Protein AF-A0A3D0DC28-F1 (afdb_monomer_lite)

Sequence (125 aa):
MNRSSKLNKLQITFIVFVTFICANLSWANAIFDDDVEVLQSDASGVTLRYQAPPANVMPYEDSGLSLLSIPRTAQNSQNGAIDIPIKIVPLAMPPGATARITVQTSEFQIQPFKALAPYFSRPNA

pLDDT: mean 80.08, std 14.23, range [39.38, 96.06]

Structure (mmCIF, N/CA/C/O backbone):
data_AF-A0A3D0DC28-F1
#
_entry.id   AF-A0A3D0DC28-F1
#
loop_
_atom_site.group_PDB
_atom_site.id
_atom_site.type_symbol
_atom_site.label_atom_id
_atom_site.label_alt_id
_atom_site.label_comp_id
_atom_site.label_asym_id
_atom_site.label_entity_id
_atom_site.label_seq_id
_atom_site.pdbx_PDB_ins_code
_atom_site.Cartn_x
_atom_site.Cartn_y
_atom_site.Cartn_z
_atom_site.occupancy
_atom_site.B_iso_or_equiv
_atom_site.auth_seq_id
_atom_site.auth_comp_id
_atom_site.auth_asym_id
_atom_site.auth_atom_id
_atom_site.pdbx_PDB_model_num
ATOM 1 N N . MET A 1 1 ? -58.169 -33.915 -3.854 1.00 53.91 1 MET A N 1
ATOM 2 C CA . MET A 1 1 ? -57.614 -32.789 -4.643 1.00 53.91 1 MET A CA 1
ATOM 3 C C . MET A 1 1 ? -56.634 -31.972 -3.793 1.00 53.91 1 MET A C 1
ATOM 5 O O . MET A 1 1 ? -56.956 -31.642 -2.662 1.00 53.91 1 MET A O 1
ATOM 9 N N . ASN A 1 2 ? -55.451 -31.665 -4.344 1.00 54.69 2 ASN A N 1
ATOM 10 C CA . ASN A 1 2 ? -54.527 -30.575 -3.959 1.00 54.69 2 ASN A CA 1
ATOM 11 C C . ASN A 1 2 ? -53.644 -30.643 -2.687 1.00 54.69 2 ASN A C 1
ATOM 13 O O . ASN A 1 2 ? -53.300 -29.594 -2.144 1.00 54.69 2 ASN A O 1
ATOM 17 N N . ARG A 1 3 ? -53.155 -31.815 -2.246 1.00 53.25 3 ARG A N 1
ATOM 18 C CA . ARG A 1 3 ? -51.983 -31.856 -1.326 1.00 53.25 3 ARG A CA 1
ATOM 19 C C . ARG A 1 3 ? -50.634 -31.831 -2.057 1.00 53.25 3 ARG A C 1
ATOM 21 O O . ARG A 1 3 ? -49.726 -31.135 -1.619 1.00 53.25 3 ARG A O 1
ATOM 28 N N . SER A 1 4 ? -50.534 -32.487 -3.216 1.00 55.97 4 SER A N 1
ATOM 29 C CA . SER A 1 4 ? -49.296 -32.535 -4.016 1.00 55.97 4 SER A CA 1
ATOM 30 C C . SER A 1 4 ? -48.873 -31.159 -4.568 1.00 55.97 4 SER A C 1
ATOM 32 O O . SER A 1 4 ? -47.693 -30.820 -4.532 1.00 55.97 4 SER A O 1
ATOM 34 N N . SER A 1 5 ? -49.817 -30.293 -4.962 1.00 58.34 5 SER A N 1
ATOM 35 C CA . SER A 1 5 ? -49.470 -28.979 -5.537 1.00 58.34 5 SER A CA 1
ATOM 36 C C . SER A 1 5 ? -48.945 -27.962 -4.510 1.00 58.34 5 SER A C 1
ATOM 38 O O . SER A 1 5 ? -48.325 -26.973 -4.899 1.00 58.34 5 SER A O 1
ATOM 40 N N . LYS A 1 6 ? -49.217 -28.157 -3.209 1.00 54.59 6 LYS A N 1
ATOM 41 C CA . LYS A 1 6 ? -48.743 -27.256 -2.143 1.00 54.59 6 LYS A CA 1
ATOM 42 C C . LYS A 1 6 ? -47.292 -27.550 -1.753 1.00 54.59 6 LYS A C 1
ATOM 44 O O . LYS A 1 6 ? -46.561 -26.613 -1.452 1.00 54.59 6 LYS A O 1
ATOM 49 N N . LEU A 1 7 ? -46.871 -28.816 -1.831 1.00 59.69 7 LEU A N 1
ATOM 50 C CA . LEU A 1 7 ? -45.493 -29.224 -1.544 1.00 59.69 7 LEU A CA 1
ATOM 51 C C . LEU A 1 7 ? -44.510 -28.670 -2.590 1.00 59.69 7 LEU A C 1
ATOM 53 O O . LEU A 1 7 ? -43.487 -28.101 -2.222 1.00 59.69 7 LEU A O 1
ATOM 57 N N . ASN A 1 8 ? -44.876 -28.725 -3.877 1.00 65.88 8 ASN A N 1
ATOM 58 C CA . ASN A 1 8 ? -44.037 -28.193 -4.959 1.00 65.88 8 ASN A CA 1
ATOM 59 C C . ASN A 1 8 ? -43.860 -26.672 -4.876 1.00 65.88 8 ASN A C 1
ATOM 61 O O . ASN A 1 8 ? -42.772 -26.165 -5.127 1.00 65.88 8 ASN A O 1
ATOM 65 N N . LYS A 1 9 ? -44.907 -25.933 -4.485 1.00 67.75 9 LYS A N 1
ATOM 66 C CA . LYS A 1 9 ? -44.801 -24.477 -4.311 1.00 67.75 9 LYS A CA 1
ATOM 67 C C . LYS A 1 9 ? -43.865 -24.113 -3.160 1.00 67.75 9 LYS A C 1
ATOM 69 O O . LYS A 1 9 ? -43.055 -23.215 -3.326 1.00 67.75 9 LYS A O 1
ATOM 74 N N . LEU A 1 10 ? -43.928 -24.829 -2.035 1.00 75.44 10 LEU A N 1
ATOM 75 C CA . LEU A 1 10 ? -43.054 -24.569 -0.887 1.00 75.44 10 LEU A CA 1
ATOM 76 C C . LEU A 1 10 ? -41.575 -24.837 -1.215 1.00 75.44 10 LEU A C 1
ATOM 78 O O . LEU A 1 10 ? -40.714 -24.043 -0.844 1.00 75.44 10 LEU A O 1
ATOM 82 N N . GLN A 1 11 ? -41.286 -25.916 -1.951 1.00 74.38 11 GLN A N 1
ATOM 83 C CA . GLN A 1 11 ? -39.921 -26.251 -2.367 1.00 74.38 11 GLN A CA 1
ATOM 84 C C . GLN A 1 11 ? -39.338 -25.220 -3.339 1.00 74.38 11 GLN A C 1
ATOM 86 O O . GLN A 1 11 ? -38.200 -24.794 -3.159 1.00 74.38 11 GLN A O 1
ATOM 91 N N . ILE A 1 12 ? -40.121 -24.762 -4.321 1.00 76.12 12 ILE A N 1
ATOM 92 C CA . ILE A 1 12 ? -39.668 -23.744 -5.280 1.00 76.12 12 ILE A CA 1
ATOM 93 C C . ILE A 1 12 ? -39.362 -22.421 -4.565 1.00 76.12 12 ILE A C 1
ATOM 95 O O . ILE A 1 12 ? -38.314 -21.828 -4.813 1.00 76.12 12 ILE A O 1
ATOM 99 N N . THR A 1 13 ? -40.215 -21.979 -3.634 1.00 76.62 13 THR A N 1
ATOM 100 C CA . THR A 1 13 ? -39.971 -20.734 -2.885 1.00 76.62 13 THR A CA 1
ATOM 101 C C . THR A 1 13 ? -38.718 -20.828 -2.013 1.00 76.62 13 THR A C 1
ATOM 103 O O . THR A 1 13 ? -37.954 -19.868 -1.939 1.00 76.62 13 THR A O 1
ATOM 106 N N . PHE A 1 14 ? -38.473 -21.984 -1.388 1.00 81.19 14 PHE A N 1
ATOM 107 C CA . PHE A 1 14 ? -37.280 -22.200 -0.568 1.00 81.19 14 PHE A CA 1
ATOM 108 C C . PHE A 1 14 ? -35.995 -22.161 -1.405 1.00 81.19 14 PHE A C 1
ATOM 110 O O . PHE A 1 14 ? -35.037 -21.497 -1.019 1.00 81.19 14 PHE A O 1
ATOM 117 N N . ILE A 1 15 ? -35.990 -22.801 -2.582 1.00 80.12 15 ILE A N 1
ATOM 118 C CA . ILE A 1 15 ? -34.830 -22.796 -3.485 1.00 80.12 15 ILE A CA 1
ATOM 119 C C . ILE A 1 15 ? -34.514 -21.371 -3.941 1.00 80.12 15 ILE A C 1
ATOM 121 O O . ILE A 1 15 ? -33.369 -20.948 -3.809 1.00 80.12 15 ILE A O 1
ATOM 125 N N . VAL A 1 16 ? -35.520 -20.611 -4.397 1.00 79.50 16 VAL A N 1
ATOM 126 C CA . VAL A 1 16 ? -35.325 -19.224 -4.858 1.00 79.50 16 VAL A CA 1
ATOM 127 C C . VAL A 1 16 ? -34.733 -18.360 -3.744 1.00 79.50 16 VAL A C 1
ATOM 129 O O . VAL A 1 16 ? -33.776 -17.625 -3.989 1.00 79.50 16 VAL A O 1
ATOM 132 N N . PHE A 1 17 ? -35.242 -18.496 -2.516 1.00 79.25 17 PHE A N 1
ATOM 133 C CA . PHE A 1 17 ? -34.757 -17.745 -1.359 1.00 79.25 17 PHE A CA 1
ATOM 134 C C . PHE A 1 17 ? -33.294 -18.075 -1.017 1.00 79.25 17 PHE A C 1
ATOM 136 O O . PHE A 1 17 ? -32.496 -17.162 -0.810 1.00 79.25 17 PHE A O 1
ATOM 143 N N . VAL A 1 18 ? -32.908 -19.356 -1.041 1.00 80.50 18 VAL A N 1
ATOM 144 C CA . VAL A 1 18 ? -31.518 -19.784 -0.796 1.00 80.50 18 VAL A CA 1
ATOM 145 C C . VAL A 1 18 ? -30.572 -19.260 -1.880 1.00 80.50 18 VAL A C 1
ATOM 147 O O . VAL A 1 18 ? -29.532 -18.697 -1.547 1.00 80.50 18 VAL A O 1
ATOM 150 N N . THR A 1 19 ? -30.935 -19.350 -3.165 1.00 76.06 19 THR A N 1
ATOM 151 C CA . THR A 1 19 ? -30.112 -18.772 -4.246 1.00 76.06 19 THR A CA 1
ATOM 152 C C . THR A 1 19 ? -29.972 -17.260 -4.134 1.00 76.06 19 THR A C 1
ATOM 154 O O . THR A 1 19 ? -28.891 -16.734 -4.390 1.00 76.06 19 THR A O 1
ATOM 157 N N . PHE A 1 20 ? -31.030 -16.557 -3.720 1.00 75.19 20 PHE A N 1
ATOM 158 C CA . PHE A 1 20 ? -30.978 -15.109 -3.547 1.00 75.19 20 PHE A CA 1
ATOM 159 C C . PHE A 1 20 ? -30.034 -14.722 -2.401 1.00 75.19 20 PHE A C 1
ATOM 161 O O . PHE A 1 20 ? -29.247 -13.792 -2.544 1.00 75.19 20 PHE A O 1
ATOM 168 N N . ILE A 1 21 ? -30.034 -15.471 -1.294 1.00 72.19 21 ILE A N 1
ATOM 169 C CA . ILE A 1 21 ? -29.090 -15.255 -0.189 1.00 72.19 21 ILE A CA 1
ATOM 170 C C . ILE A 1 21 ? -27.650 -15.547 -0.633 1.00 72.19 21 ILE A C 1
ATOM 172 O O . ILE A 1 21 ? -26.778 -14.699 -0.456 1.00 72.19 21 ILE A O 1
ATOM 176 N N . CYS A 1 22 ? -27.393 -16.697 -1.266 1.00 67.88 22 CYS A N 1
ATOM 177 C CA . CYS A 1 22 ? -26.045 -17.071 -1.704 1.00 67.88 22 CYS A CA 1
ATOM 178 C C . CYS A 1 22 ? -25.452 -16.093 -2.734 1.00 67.88 22 CYS A C 1
ATOM 180 O O . CYS A 1 22 ? -24.255 -15.824 -2.685 1.00 67.88 22 CYS A O 1
ATOM 182 N N . ALA A 1 23 ? -26.271 -15.532 -3.631 1.00 64.56 23 ALA A N 1
ATOM 183 C CA . ALA A 1 23 ? -25.820 -14.548 -4.616 1.00 64.56 23 ALA A CA 1
ATOM 184 C C . ALA A 1 23 ? -25.457 -13.184 -3.999 1.00 64.56 23 ALA A C 1
ATOM 186 O O . ALA A 1 23 ? -24.590 -12.491 -4.521 1.00 64.56 23 ALA A O 1
ATOM 187 N N . ASN A 1 24 ? -26.092 -12.792 -2.889 1.00 60.50 24 ASN A N 1
ATOM 188 C CA . ASN A 1 24 ? -25.786 -11.525 -2.218 1.00 60.50 24 ASN A CA 1
ATOM 189 C C . ASN A 1 24 ? -24.518 -11.607 -1.349 1.00 60.50 24 ASN A C 1
ATOM 191 O O . ASN A 1 24 ? -23.795 -10.620 -1.226 1.00 60.50 24 ASN A O 1
ATOM 195 N N . LEU A 1 25 ? -24.202 -12.778 -0.784 1.00 58.94 25 LEU A N 1
ATOM 196 C CA . LEU A 1 25 ? -22.980 -12.977 0.010 1.00 58.94 25 LEU A CA 1
ATOM 197 C C . LEU A 1 25 ? -21.696 -12.839 -0.820 1.00 58.94 25 LEU A C 1
ATOM 199 O O . LEU A 1 25 ? -20.695 -12.340 -0.314 1.00 58.94 25 LEU A O 1
ATOM 203 N N . SER A 1 26 ? -21.712 -13.230 -2.095 1.00 55.28 26 SER A N 1
ATOM 204 C CA . SER A 1 26 ? -20.540 -13.110 -2.971 1.00 55.28 26 SER A CA 1
ATOM 205 C C . SER A 1 26 ? -20.237 -11.669 -3.395 1.00 55.28 26 SER A C 1
ATOM 207 O O . SER A 1 26 ? -19.088 -11.362 -3.698 1.00 55.28 26 SER A O 1
ATOM 209 N N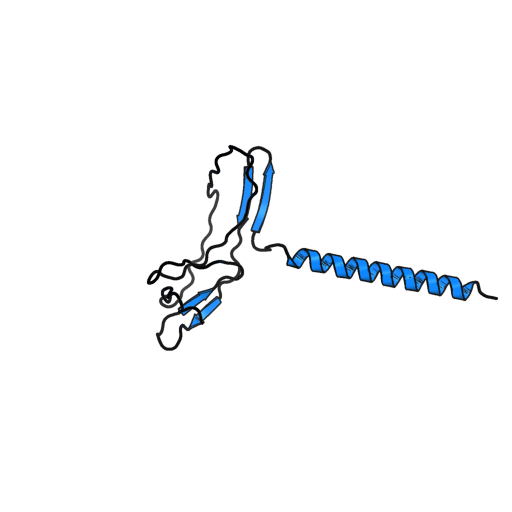 . TRP A 1 27 ? -21.224 -10.768 -3.368 1.00 50.56 27 TRP A N 1
ATOM 210 C CA . TRP A 1 27 ? -21.033 -9.355 -3.724 1.00 50.56 27 TRP A CA 1
ATOM 211 C C . TRP A 1 27 ? -20.444 -8.525 -2.577 1.00 50.56 27 TRP A C 1
ATOM 213 O O . TRP A 1 27 ? -19.780 -7.523 -2.830 1.00 50.56 27 TRP A O 1
ATOM 223 N N . ALA A 1 28 ? -20.611 -8.960 -1.325 1.00 47.09 28 ALA A N 1
ATOM 224 C CA . ALA A 1 28 ? -20.031 -8.279 -0.166 1.00 47.09 28 ALA A CA 1
ATOM 225 C C . ALA A 1 28 ? -18.492 -8.363 -0.124 1.00 47.09 28 ALA A C 1
ATOM 227 O O . ALA A 1 28 ? -17.849 -7.472 0.423 1.00 47.09 28 ALA A O 1
ATOM 228 N N . ASN A 1 29 ? -17.893 -9.381 -0.753 1.00 46.84 29 ASN A N 1
ATOM 229 C CA . ASN A 1 29 ? -16.436 -9.535 -0.819 1.00 46.84 29 ASN A CA 1
ATOM 230 C C . ASN A 1 29 ? -15.766 -8.592 -1.833 1.00 46.84 29 ASN A C 1
ATOM 232 O O . ASN A 1 29 ? -14.569 -8.371 -1.746 1.00 46.84 29 ASN A O 1
ATOM 236 N N . ALA A 1 30 ? -16.514 -7.988 -2.763 1.00 47.38 30 ALA A N 1
ATOM 237 C CA . ALA A 1 30 ? -15.946 -7.102 -3.786 1.00 47.38 30 ALA A CA 1
ATOM 238 C C . ALA A 1 30 ? -15.567 -5.700 -3.263 1.00 47.38 30 ALA A C 1
ATOM 240 O O . ALA A 1 30 ? -14.983 -4.908 -3.999 1.00 47.38 30 ALA A O 1
ATOM 241 N N . ILE A 1 31 ? -15.919 -5.379 -2.012 1.00 50.75 31 ILE A N 1
ATOM 242 C CA . ILE A 1 31 ? -15.641 -4.077 -1.382 1.00 50.75 31 ILE A CA 1
ATOM 243 C C . ILE A 1 31 ? -14.355 -4.126 -0.542 1.00 50.75 31 ILE A C 1
ATOM 245 O O . ILE A 1 31 ? -13.796 -3.079 -0.216 1.00 50.75 31 ILE A O 1
ATOM 249 N N . PHE A 1 32 ? -13.861 -5.320 -0.208 1.00 54.75 32 PHE A N 1
ATOM 250 C CA . PHE A 1 32 ? -12.676 -5.463 0.623 1.00 54.75 32 PHE A CA 1
ATOM 251 C C . PHE A 1 32 ? -11.413 -5.555 -0.234 1.00 54.75 32 PHE A C 1
ATOM 253 O O . PHE A 1 32 ? -11.323 -6.286 -1.217 1.00 54.75 32 PHE A O 1
ATOM 260 N N . ASP A 1 33 ? -10.433 -4.748 0.146 1.00 67.81 33 ASP A N 1
ATOM 261 C CA . ASP A 1 33 ? -9.074 -4.807 -0.356 1.00 67.81 33 ASP A CA 1
ATOM 262 C C . ASP A 1 33 ? -8.439 -6.139 0.077 1.00 67.81 33 ASP A C 1
ATOM 264 O O . ASP A 1 33 ? -7.912 -6.245 1.179 1.00 67.81 33 ASP A O 1
ATOM 268 N N . ASP A 1 34 ? -8.467 -7.162 -0.786 1.00 83.81 34 ASP A N 1
ATOM 269 C CA . ASP A 1 34 ? -7.838 -8.473 -0.504 1.00 83.81 34 ASP A CA 1
ATOM 270 C C . ASP A 1 34 ? -6.315 -8.394 -0.261 1.00 83.81 34 ASP A C 1
ATOM 272 O O . ASP A 1 34 ? -5.677 -9.382 0.092 1.00 83.81 34 ASP A O 1
ATOM 276 N N . ASP A 1 35 ? -5.710 -7.230 -0.511 1.00 89.44 35 ASP A N 1
ATOM 277 C CA . ASP A 1 35 ? -4.290 -6.968 -0.294 1.00 89.44 35 ASP A CA 1
ATOM 278 C C . ASP A 1 35 ? -3.968 -6.464 1.122 1.00 89.44 35 ASP A C 1
ATOM 280 O O . ASP A 1 35 ? -2.791 -6.415 1.481 1.00 89.44 35 ASP A O 1
ATOM 284 N N . VAL A 1 36 ? -4.967 -6.118 1.944 1.00 91.81 36 VAL A N 1
ATOM 285 C CA . VAL A 1 36 ? -4.773 -5.651 3.324 1.00 91.81 36 VAL A CA 1
ATOM 286 C C . VAL A 1 36 ? -5.574 -6.505 4.296 1.00 91.81 36 VAL A C 1
ATOM 288 O O . VAL A 1 36 ? -6.797 -6.581 4.241 1.00 91.81 36 VAL A O 1
ATOM 291 N N . GLU A 1 37 ? -4.880 -7.075 5.270 1.00 92.94 37 GLU A N 1
ATOM 292 C CA . GLU A 1 37 ? -5.473 -7.883 6.325 1.00 92.94 37 GLU A CA 1
ATOM 293 C C . GLU A 1 37 ? -5.225 -7.259 7.696 1.00 92.94 37 GLU A C 1
ATOM 295 O O . GLU A 1 37 ? -4.118 -6.824 8.020 1.00 92.94 37 GLU A O 1
ATOM 300 N N . VAL A 1 38 ? -6.262 -7.249 8.532 1.00 92.81 38 VAL A N 1
ATOM 301 C CA . VAL A 1 38 ? -6.158 -6.840 9.933 1.00 92.81 38 VAL A CA 1
ATOM 302 C C . VAL A 1 38 ? -5.759 -8.057 10.764 1.00 92.81 38 VAL A C 1
ATOM 304 O O . VAL A 1 38 ? -6.572 -8.949 10.983 1.00 92.81 38 VAL A O 1
ATOM 307 N N . LEU A 1 39 ? -4.516 -8.085 11.246 1.00 93.44 39 LEU A N 1
ATOM 308 C CA . LEU A 1 39 ? -4.017 -9.175 12.092 1.00 93.44 39 LEU A CA 1
ATOM 309 C C . LEU A 1 39 ? -4.471 -9.025 13.549 1.00 93.44 39 LEU A C 1
ATOM 311 O O . LEU A 1 39 ? -4.757 -10.010 14.225 1.00 93.44 39 LEU A O 1
ATOM 315 N N . GLN A 1 40 ? -4.522 -7.785 14.041 1.00 94.00 40 GLN A N 1
ATOM 316 C CA . GLN A 1 40 ? -4.916 -7.456 15.411 1.00 94.00 40 GLN A CA 1
ATOM 317 C C . GLN A 1 40 ? -5.547 -6.064 15.447 1.00 94.00 40 GLN A C 1
ATOM 319 O O . GLN A 1 40 ? -5.074 -5.154 14.769 1.00 94.00 40 GLN A O 1
ATOM 324 N N . SER A 1 41 ? -6.597 -5.891 16.248 1.00 93.56 41 SER A N 1
ATOM 325 C CA . SER A 1 41 ? -7.242 -4.598 16.489 1.00 93.56 41 SER A CA 1
ATOM 326 C C . SER A 1 41 ? -7.760 -4.555 17.922 1.00 93.56 41 SER A C 1
ATOM 328 O O . SER A 1 41 ? -8.750 -5.211 18.243 1.00 93.56 41 SER A O 1
ATOM 330 N N . ASP A 1 42 ? -7.097 -3.789 18.781 1.00 91.88 42 ASP A N 1
ATOM 331 C CA . ASP A 1 42 ? -7.463 -3.631 20.188 1.00 91.88 42 ASP A CA 1
ATOM 332 C C . ASP A 1 42 ? -7.246 -2.189 20.678 1.00 91.88 42 ASP A C 1
ATOM 334 O O . ASP A 1 42 ? -7.019 -1.268 19.895 1.00 91.88 42 ASP A O 1
ATOM 338 N N . ALA A 1 43 ? -7.353 -1.974 21.991 1.00 88.00 43 ALA A N 1
ATOM 339 C CA . ALA A 1 43 ? -7.210 -0.653 22.600 1.00 88.00 43 ALA A CA 1
ATOM 340 C C . ALA A 1 43 ? -5.812 -0.026 22.425 1.00 88.00 43 ALA A C 1
ATOM 342 O O . ALA A 1 43 ? -5.672 1.185 22.580 1.00 88.00 43 ALA A O 1
ATOM 343 N N . SER A 1 44 ? -4.782 -0.825 22.130 1.00 87.25 44 SER A N 1
ATOM 344 C CA . SER A 1 44 ? -3.415 -0.350 21.897 1.00 87.25 44 SER A CA 1
ATOM 345 C C . SER A 1 44 ? -3.169 0.080 20.449 1.00 87.25 44 SER A C 1
ATOM 347 O O . SER A 1 44 ? -2.280 0.895 20.200 1.00 87.25 44 SER A O 1
ATOM 349 N N . GLY A 1 45 ? -3.967 -0.423 19.503 1.00 92.56 45 GLY A N 1
ATOM 350 C CA . GLY A 1 45 ? -3.884 -0.048 18.098 1.00 92.56 45 GLY A CA 1
ATOM 351 C C . GLY A 1 45 ? -4.332 -1.148 17.141 1.00 92.56 45 GLY A C 1
ATOM 352 O O . GLY A 1 45 ? -5.023 -2.098 17.508 1.00 92.56 45 GLY A O 1
ATOM 353 N N . VAL A 1 46 ? -3.921 -0.994 15.882 1.00 94.44 46 VAL A N 1
ATOM 354 C CA . VAL A 1 46 ? -4.233 -1.914 14.786 1.00 94.44 46 VAL A CA 1
ATOM 355 C C . VAL A 1 46 ? -2.931 -2.392 14.150 1.00 94.44 46 VAL A C 1
ATOM 357 O O . VAL A 1 46 ? -2.080 -1.578 13.791 1.00 94.44 46 VAL A O 1
ATOM 360 N N . THR A 1 47 ? -2.789 -3.705 13.986 1.00 95.69 47 THR A N 1
ATOM 361 C CA . THR A 1 47 ? -1.705 -4.323 13.217 1.00 95.69 47 THR A CA 1
ATOM 362 C C . THR A 1 47 ? -2.255 -4.795 11.882 1.00 95.69 47 THR A C 1
ATOM 364 O O . THR A 1 47 ? -3.201 -5.583 11.836 1.00 95.69 47 THR A O 1
ATOM 367 N N . LEU A 1 48 ? -1.643 -4.317 10.801 1.00 95.44 48 LEU A N 1
ATOM 368 C CA . LEU A 1 48 ? -2.019 -4.645 9.432 1.00 95.44 48 LEU A CA 1
ATOM 369 C C . LEU A 1 48 ? -0.924 -5.464 8.754 1.00 95.44 48 LEU A C 1
ATOM 371 O O . LEU A 1 48 ? 0.264 -5.188 8.927 1.00 95.44 48 LEU A O 1
ATOM 375 N N . ARG A 1 49 ? -1.336 -6.408 7.913 1.00 94.81 49 ARG A N 1
ATOM 376 C CA . ARG A 1 49 ? -0.496 -7.044 6.903 1.00 94.81 49 ARG A CA 1
ATOM 377 C C . ARG A 1 49 ? -0.920 -6.531 5.538 1.00 94.81 49 ARG A C 1
ATOM 379 O O . ARG A 1 49 ? -2.073 -6.683 5.162 1.00 94.81 49 ARG A O 1
ATOM 386 N N . TYR A 1 50 ? 0.016 -5.939 4.805 1.00 93.38 50 TYR A N 1
ATOM 387 C CA . TYR A 1 50 ? -0.184 -5.578 3.406 1.00 93.38 50 TYR A CA 1
ATOM 388 C C . TYR A 1 50 ? 0.602 -6.539 2.518 1.00 93.38 50 TYR A C 1
ATOM 390 O O . TYR A 1 50 ? 1.816 -6.673 2.676 1.00 93.38 50 TYR A O 1
ATOM 398 N N . GLN A 1 51 ? -0.087 -7.191 1.588 1.00 92.94 51 GLN A N 1
ATOM 399 C CA . GLN A 1 51 ? 0.512 -8.005 0.542 1.00 92.94 51 GLN A CA 1
ATOM 400 C C . GLN A 1 51 ? 0.289 -7.314 -0.799 1.00 92.94 51 GLN A C 1
ATOM 402 O O . GLN A 1 51 ? -0.814 -7.328 -1.340 1.00 92.94 51 GLN A O 1
ATOM 407 N N . ALA A 1 52 ? 1.349 -6.715 -1.345 1.00 90.38 52 ALA A N 1
ATOM 408 C CA . ALA A 1 52 ? 1.259 -6.038 -2.630 1.00 90.38 52 ALA A CA 1
ATOM 409 C C . ALA A 1 52 ? 0.795 -7.020 -3.726 1.00 90.38 52 ALA A C 1
ATOM 411 O O . ALA A 1 52 ? 1.410 -8.081 -3.888 1.00 90.38 52 ALA A O 1
ATOM 412 N N . PRO A 1 53 ? -0.268 -6.694 -4.484 1.00 89.50 53 PRO A N 1
ATOM 413 C CA . PRO A 1 53 ? -0.668 -7.511 -5.617 1.00 89.50 53 PRO A CA 1
ATOM 414 C C . PRO A 1 53 ? 0.395 -7.447 -6.729 1.00 89.50 53 PRO A C 1
ATOM 416 O O . PRO A 1 53 ? 1.253 -6.556 -6.718 1.00 89.50 53 PRO A O 1
ATOM 419 N N . PRO A 1 54 ? 0.357 -8.370 -7.709 1.00 88.88 54 PRO A N 1
ATOM 420 C CA . PRO A 1 54 ? 1.316 -8.382 -8.806 1.00 88.88 54 PRO A CA 1
ATOM 421 C C . PRO A 1 54 ? 1.375 -7.035 -9.531 1.00 88.88 54 PRO A C 1
ATOM 423 O O . PRO A 1 54 ? 0.348 -6.492 -9.946 1.00 88.88 54 PRO A O 1
ATOM 426 N N . ALA A 1 55 ? 2.588 -6.511 -9.699 1.00 88.88 55 ALA A N 1
ATOM 427 C CA . ALA A 1 55 ? 2.808 -5.287 -10.448 1.00 88.88 55 ALA A CA 1
ATOM 428 C C . ALA A 1 55 ? 2.669 -5.537 -11.955 1.00 88.88 55 ALA A C 1
ATOM 430 O O . ALA A 1 55 ? 3.168 -6.527 -12.492 1.00 88.88 55 ALA A O 1
ATOM 431 N N . ASN A 1 56 ? 2.026 -4.602 -12.644 1.00 88.69 56 ASN A N 1
ATOM 432 C CA . ASN A 1 56 ? 1.988 -4.535 -14.092 1.00 88.69 56 ASN A CA 1
ATOM 433 C C . ASN A 1 56 ? 3.030 -3.522 -14.577 1.00 88.69 56 ASN A C 1
ATOM 435 O O . ASN A 1 56 ? 3.040 -2.371 -14.137 1.00 88.69 56 ASN A O 1
ATOM 439 N N . VAL A 1 57 ? 3.897 -3.955 -15.490 1.00 88.44 57 VAL A N 1
ATOM 440 C CA . VAL A 1 57 ? 4.914 -3.107 -16.114 1.00 88.44 57 VAL A CA 1
ATOM 441 C C . VAL A 1 57 ? 4.548 -2.944 -17.579 1.00 88.44 57 VAL A C 1
ATOM 443 O O . VAL A 1 57 ? 4.578 -3.906 -18.345 1.00 88.44 57 VAL A O 1
ATOM 446 N N . MET A 1 58 ? 4.201 -1.723 -17.970 1.00 88.00 58 MET A N 1
ATOM 447 C CA . MET A 1 58 ? 3.794 -1.403 -19.337 1.00 88.00 58 MET A CA 1
ATOM 448 C C . MET A 1 58 ? 4.828 -0.490 -19.997 1.00 88.00 58 MET A C 1
ATOM 450 O O . MET A 1 58 ? 5.418 0.342 -19.313 1.00 88.00 58 MET A O 1
ATOM 454 N N . PRO A 1 59 ? 5.060 -0.587 -21.312 1.00 88.25 59 PRO A N 1
ATOM 455 C CA . PRO A 1 59 ? 5.901 0.381 -22.010 1.00 88.25 59 PRO A CA 1
ATOM 456 C C . PRO A 1 59 ? 5.291 1.792 -21.942 1.00 88.25 59 PRO A C 1
ATOM 458 O O . PRO A 1 59 ? 4.078 1.957 -22.083 1.00 88.25 59 PRO A O 1
ATOM 461 N N . TYR A 1 60 ? 6.133 2.806 -21.724 1.00 86.19 60 TYR A N 1
ATOM 462 C CA . TYR A 1 60 ? 5.742 4.215 -21.797 1.00 86.19 60 TYR A CA 1
ATOM 463 C C . TYR A 1 60 ? 6.035 4.761 -23.194 1.00 86.19 60 TYR A C 1
ATOM 465 O O . TYR A 1 60 ? 7.145 5.229 -23.465 1.00 86.19 60 TYR A O 1
ATOM 473 N N . GLU A 1 61 ? 5.041 4.676 -24.079 1.00 84.75 61 GLU A N 1
ATOM 474 C CA . GLU A 1 61 ? 5.162 5.114 -25.477 1.00 84.75 61 GLU A CA 1
ATOM 475 C C . GLU A 1 61 ? 6.423 4.512 -26.146 1.00 84.75 61 GLU A C 1
ATOM 477 O O . GLU A 1 61 ? 6.835 3.395 -25.817 1.00 84.75 61 GLU A O 1
ATOM 482 N N . ASP A 1 62 ? 7.071 5.257 -27.044 1.00 81.88 62 ASP A N 1
ATOM 483 C CA . ASP A 1 62 ? 8.308 4.857 -27.731 1.00 81.88 62 ASP A CA 1
ATOM 484 C C . ASP A 1 62 ? 9.583 5.330 -26.999 1.00 81.88 62 ASP A C 1
ATOM 486 O O . ASP A 1 62 ? 10.681 5.329 -27.553 1.00 81.88 62 ASP A O 1
ATOM 490 N N . SER A 1 63 ? 9.463 5.740 -25.730 1.00 82.88 63 SER A N 1
ATOM 491 C CA . SER A 1 63 ? 10.564 6.351 -24.963 1.00 82.88 63 SER A CA 1
ATOM 492 C C . SER A 1 63 ? 11.618 5.356 -24.456 1.00 82.88 63 SER A C 1
ATOM 494 O O . SER A 1 63 ? 12.662 5.754 -23.941 1.00 82.88 63 SER A O 1
ATOM 496 N N . GLY A 1 64 ? 11.332 4.052 -24.532 1.00 84.94 64 GLY A N 1
ATOM 497 C CA . GLY A 1 64 ? 12.133 3.004 -23.893 1.00 84.94 64 GLY A CA 1
ATOM 498 C C . GLY A 1 64 ? 11.959 2.912 -22.369 1.00 84.94 64 GLY A C 1
ATOM 499 O O . GLY A 1 64 ? 12.543 2.016 -21.752 1.00 84.94 64 GLY A O 1
ATOM 500 N N . LEU A 1 65 ? 11.143 3.788 -21.771 1.00 88.19 65 LEU A N 1
ATOM 501 C CA . LEU A 1 65 ? 10.785 3.770 -20.354 1.00 88.19 65 LEU A CA 1
ATOM 502 C C . LEU A 1 65 ? 9.591 2.842 -20.097 1.00 88.19 65 LEU A C 1
ATOM 504 O O . LEU A 1 65 ? 8.921 2.368 -21.018 1.00 88.19 65 LEU A O 1
ATOM 508 N N . SER A 1 66 ? 9.327 2.548 -18.829 1.00 88.56 66 SER A N 1
ATOM 509 C CA . SER A 1 66 ? 8.191 1.721 -18.415 1.00 88.56 66 SER A CA 1
ATOM 510 C C . SER A 1 66 ? 7.352 2.393 -17.332 1.00 88.56 66 SER A C 1
ATOM 512 O O . SER A 1 66 ? 7.880 3.045 -16.438 1.00 88.56 66 SER A O 1
ATOM 514 N N . LEU A 1 67 ? 6.038 2.219 -17.407 1.00 86.75 67 LEU A N 1
ATOM 515 C CA . LEU A 1 67 ? 5.098 2.546 -16.344 1.00 86.75 67 LEU A CA 1
ATOM 516 C C . LEU A 1 67 ? 4.965 1.352 -15.406 1.00 86.75 67 LEU A C 1
ATOM 518 O O . LEU A 1 67 ? 4.755 0.226 -15.861 1.00 86.75 67 LEU A O 1
ATOM 522 N N . LEU A 1 68 ? 5.045 1.617 -14.107 1.00 88.12 68 LEU A N 1
ATOM 523 C CA . LEU A 1 68 ? 4.756 0.652 -13.057 1.00 88.12 68 LEU A CA 1
ATOM 524 C C . LEU A 1 68 ? 3.358 0.935 -12.507 1.00 88.12 68 LEU A C 1
ATOM 526 O O . LEU A 1 68 ? 3.082 2.034 -12.035 1.00 88.12 68 LEU A O 1
ATOM 530 N N . SER A 1 69 ? 2.480 -0.060 -12.544 1.00 87.81 69 SER A N 1
ATOM 531 C CA . SER A 1 69 ? 1.141 0.036 -11.972 1.00 87.81 69 SER A CA 1
ATOM 532 C C . SER A 1 69 ? 0.893 -1.138 -11.040 1.00 87.81 69 SER A C 1
ATOM 534 O O . SER A 1 69 ? 1.095 -2.291 -11.411 1.00 87.81 69 SER A O 1
ATOM 536 N N . ILE A 1 70 ? 0.444 -0.844 -9.826 1.00 89.50 70 ILE A N 1
ATOM 537 C CA . ILE A 1 70 ? -0.086 -1.839 -8.898 1.00 89.50 70 ILE A CA 1
ATOM 538 C C . ILE A 1 70 ? -1.585 -1.534 -8.760 1.00 89.50 70 ILE A C 1
ATOM 540 O O . ILE A 1 70 ? -1.961 -0.369 -8.620 1.00 89.50 70 ILE A O 1
ATOM 544 N N . PRO A 1 71 ? -2.483 -2.526 -8.863 1.00 87.94 71 PRO A N 1
ATOM 545 C CA . PRO A 1 71 ? -3.908 -2.287 -8.666 1.00 87.94 71 PRO A CA 1
ATOM 546 C C . PRO A 1 71 ? -4.198 -1.644 -7.305 1.00 87.94 71 PRO A C 1
ATOM 548 O O . PRO A 1 71 ? -3.546 -1.961 -6.313 1.00 87.94 71 PRO A O 1
ATOM 551 N N . ARG A 1 72 ? -5.223 -0.783 -7.245 1.00 87.00 72 ARG A N 1
ATOM 552 C CA . ARG A 1 72 ? -5.727 -0.184 -5.990 1.00 87.00 72 ARG A CA 1
ATOM 553 C C . ARG A 1 72 ? -4.680 0.638 -5.224 1.00 87.00 72 ARG A C 1
ATOM 555 O O . ARG A 1 72 ? -4.744 0.750 -4.000 1.00 87.00 72 ARG A O 1
ATOM 562 N N . THR A 1 73 ? -3.743 1.244 -5.948 1.00 88.62 73 THR A N 1
ATOM 563 C CA . THR A 1 73 ? -2.790 2.221 -5.413 1.00 88.62 73 THR A CA 1
ATOM 564 C C . THR A 1 73 ? -3.014 3.595 -6.030 1.00 88.62 73 THR A C 1
ATOM 566 O O . THR A 1 73 ? -3.343 3.708 -7.210 1.00 88.62 73 THR A O 1
ATOM 569 N N . ALA A 1 74 ? -2.773 4.640 -5.248 1.00 87.19 74 ALA A N 1
ATOM 570 C CA . ALA A 1 74 ? -2.565 5.985 -5.756 1.00 87.19 74 ALA A CA 1
ATOM 571 C C . ALA A 1 74 ? -1.162 6.118 -6.374 1.00 87.19 74 ALA A C 1
ATOM 573 O O . ALA A 1 74 ? -0.317 5.234 -6.226 1.00 87.19 74 ALA A O 1
ATOM 574 N N . GLN A 1 75 ? -0.915 7.240 -7.038 1.00 82.56 75 GLN A N 1
ATOM 575 C CA . GLN A 1 75 ? 0.386 7.596 -7.593 1.00 82.56 75 GLN A CA 1
ATOM 576 C C . GLN A 1 75 ? 0.932 8.845 -6.908 1.00 82.56 75 GLN A C 1
ATOM 578 O O . GLN A 1 75 ? 0.179 9.684 -6.404 1.00 82.56 75 GLN A O 1
ATOM 583 N N . ASN A 1 76 ? 2.255 8.959 -6.888 1.00 79.81 76 ASN A N 1
ATOM 584 C CA . ASN A 1 76 ? 2.942 10.174 -6.471 1.00 79.81 76 ASN A CA 1
ATOM 585 C C . ASN A 1 76 ? 2.600 11.310 -7.467 1.00 79.81 76 ASN A C 1
ATOM 587 O O . ASN A 1 76 ? 2.576 11.094 -8.673 1.00 79.81 76 ASN A O 1
ATOM 591 N N . SER A 1 77 ? 2.335 12.522 -6.965 1.00 71.62 77 SER A N 1
ATOM 592 C CA . SER A 1 77 ? 1.921 13.681 -7.777 1.00 71.62 77 SER A CA 1
ATOM 593 C C . SER A 1 77 ? 3.039 14.699 -8.062 1.00 71.62 77 SER A C 1
ATOM 595 O O . SER A 1 77 ? 2.765 15.851 -8.402 1.00 71.62 77 SER A O 1
ATOM 597 N N . GLN A 1 78 ? 4.301 14.327 -7.868 1.00 82.88 78 GLN A N 1
ATOM 598 C CA . GLN A 1 78 ? 5.468 15.184 -8.036 1.00 82.88 78 GLN A CA 1
ATOM 599 C C . GLN A 1 78 ? 5.998 15.089 -9.468 1.00 82.88 78 GLN A C 1
ATOM 601 O O . GLN A 1 78 ? 6.619 14.106 -9.868 1.00 82.88 78 GLN A O 1
ATOM 606 N N . ASN A 1 79 ? 5.779 16.155 -10.239 1.00 81.62 79 ASN A N 1
ATOM 607 C CA . ASN A 1 79 ? 6.249 16.248 -11.620 1.00 81.62 79 ASN A CA 1
ATOM 608 C C . ASN A 1 79 ? 7.762 16.017 -11.729 1.00 81.62 79 ASN A C 1
ATOM 610 O O . ASN A 1 79 ? 8.552 16.656 -11.033 1.00 81.62 79 ASN A O 1
ATOM 614 N N . GLY A 1 80 ? 8.150 15.117 -12.633 1.00 82.56 80 GLY A N 1
ATOM 615 C CA . GLY A 1 80 ? 9.541 14.746 -12.886 1.00 82.56 80 GLY A CA 1
ATOM 616 C C . GLY A 1 80 ? 10.114 13.698 -11.926 1.00 82.56 80 GLY A C 1
ATOM 617 O O . GLY A 1 80 ? 11.202 13.189 -12.188 1.00 82.56 80 GLY A O 1
ATOM 618 N N . ALA A 1 81 ? 9.408 13.338 -10.848 1.00 84.94 81 ALA A N 1
ATOM 619 C CA . ALA A 1 81 ? 9.800 12.227 -9.985 1.00 84.94 81 ALA A CA 1
ATOM 620 C C . ALA A 1 81 ? 9.354 10.889 -10.586 1.00 84.94 81 ALA A C 1
ATOM 622 O O . ALA A 1 81 ? 8.393 10.838 -11.347 1.00 84.94 81 ALA A O 1
ATOM 623 N N . ILE A 1 82 ? 10.031 9.796 -10.223 1.00 84.25 82 ILE A N 1
ATOM 624 C CA . ILE A 1 82 ? 9.591 8.447 -10.600 1.00 84.25 82 ILE A CA 1
ATOM 625 C C . ILE A 1 82 ? 8.196 8.204 -10.027 1.00 84.25 82 ILE A C 1
ATOM 627 O O . ILE A 1 82 ? 7.941 8.482 -8.852 1.00 84.25 82 ILE A O 1
ATOM 631 N N . ASP A 1 83 ? 7.315 7.667 -10.862 1.00 83.06 83 ASP A N 1
ATOM 632 C CA . ASP A 1 83 ? 5.982 7.269 -10.445 1.00 83.06 83 ASP A CA 1
ATOM 633 C C . ASP A 1 83 ? 6.063 6.028 -9.542 1.00 83.06 83 ASP A C 1
ATOM 635 O O . ASP A 1 83 ? 6.509 4.954 -9.957 1.00 83.06 83 ASP A O 1
ATOM 639 N N . ILE A 1 84 ? 5.692 6.205 -8.272 1.00 85.19 84 ILE A N 1
ATOM 640 C CA . ILE A 1 84 ? 5.725 5.161 -7.247 1.00 85.19 84 ILE A CA 1
ATOM 641 C C . ILE A 1 84 ? 4.283 4.901 -6.800 1.00 85.19 84 ILE A C 1
ATOM 643 O O . ILE A 1 84 ? 3.645 5.818 -6.276 1.00 85.19 84 ILE A O 1
ATOM 647 N N . PRO A 1 85 ? 3.779 3.665 -6.957 1.00 88.06 85 PRO A N 1
ATOM 648 C CA . PRO A 1 85 ? 2.495 3.241 -6.411 1.00 88.06 85 PRO A CA 1
ATOM 649 C C . PRO A 1 85 ? 2.432 3.367 -4.880 1.00 88.06 85 PRO A C 1
ATOM 651 O O . PRO A 1 85 ? 3.303 2.863 -4.170 1.00 88.06 85 PRO A O 1
ATOM 654 N N . ILE A 1 86 ? 1.377 3.996 -4.358 1.00 90.44 86 ILE A N 1
ATOM 655 C CA . ILE A 1 86 ? 1.138 4.200 -2.921 1.00 90.44 86 ILE A CA 1
ATOM 656 C C . ILE A 1 86 ? -0.199 3.567 -2.525 1.00 90.44 86 ILE A C 1
ATOM 658 O O . ILE A 1 86 ? -1.254 3.958 -3.023 1.00 90.44 86 ILE A O 1
ATOM 662 N N . LYS A 1 87 ? -0.183 2.618 -1.583 1.00 91.19 87 LYS A N 1
ATOM 663 C CA . LYS A 1 87 ? -1.409 2.100 -0.960 1.00 91.19 87 LYS A CA 1
ATOM 664 C C . LYS A 1 87 ? -1.854 3.040 0.162 1.00 91.19 87 LYS A C 1
ATOM 666 O O . LYS A 1 87 ? -1.068 3.355 1.052 1.00 91.19 87 LYS A O 1
ATOM 671 N N . ILE A 1 88 ? -3.116 3.462 0.133 1.00 90.88 88 ILE A N 1
ATOM 672 C CA . ILE A 1 88 ? -3.729 4.285 1.183 1.00 90.88 88 ILE A CA 1
ATOM 673 C C . ILE A 1 88 ? -4.733 3.413 1.930 1.00 90.88 88 ILE A C 1
ATOM 675 O O . ILE A 1 88 ? -5.669 2.903 1.323 1.00 90.88 88 ILE A O 1
ATOM 679 N N . VAL A 1 89 ? -4.542 3.255 3.241 1.00 90.25 89 VAL A N 1
ATOM 680 C CA . VAL A 1 89 ? -5.442 2.479 4.103 1.00 90.25 89 VAL A CA 1
ATOM 681 C C . VAL A 1 89 ? -6.055 3.418 5.143 1.00 90.25 89 VAL A C 1
ATOM 683 O O . VAL A 1 89 ? -5.339 3.870 6.041 1.00 90.25 89 VAL A O 1
ATOM 686 N N . PRO A 1 90 ? -7.350 3.763 5.033 1.00 90.06 90 PRO A N 1
ATOM 687 C CA . PRO A 1 90 ? -8.004 4.611 6.018 1.00 90.06 90 PRO A CA 1
ATOM 688 C C . PRO A 1 90 ? -8.216 3.839 7.324 1.00 90.06 90 PRO A C 1
ATOM 690 O O . PRO A 1 90 ? -8.759 2.736 7.326 1.00 90.06 90 PRO A O 1
ATOM 693 N N . LEU A 1 91 ? -7.817 4.438 8.446 1.00 90.12 91 LEU A N 1
ATOM 694 C CA . LEU A 1 91 ? -8.014 3.887 9.786 1.00 90.12 91 LEU A CA 1
ATOM 695 C C . LEU A 1 91 ? -8.750 4.896 10.664 1.00 90.12 91 LEU A C 1
ATOM 697 O O . LEU A 1 91 ? -8.453 6.091 10.641 1.00 90.12 91 LEU A O 1
ATOM 701 N N . ALA A 1 92 ? -9.700 4.408 11.458 1.00 89.38 92 ALA A N 1
ATOM 702 C CA . ALA A 1 92 ? -10.354 5.219 12.473 1.00 89.38 92 ALA A CA 1
ATOM 703 C C . ALA A 1 92 ? -9.395 5.457 13.645 1.00 89.38 92 ALA A C 1
ATOM 705 O O . ALA A 1 92 ? -8.785 4.522 14.161 1.00 89.38 92 ALA A O 1
ATOM 706 N N . MET A 1 93 ? -9.291 6.711 14.083 1.00 90.62 93 MET A N 1
ATOM 707 C CA . MET A 1 93 ? -8.474 7.106 15.226 1.00 90.62 93 MET A CA 1
ATOM 708 C C . MET A 1 93 ? -9.362 7.758 16.295 1.00 90.62 93 MET A C 1
ATOM 710 O O . MET A 1 93 ? -10.205 8.590 15.949 1.00 90.62 93 MET A O 1
ATOM 714 N N . PRO A 1 94 ? -9.195 7.414 17.585 1.00 89.56 94 PRO A N 1
ATOM 715 C CA . PRO A 1 94 ? -9.922 8.076 18.660 1.00 89.56 94 PRO A CA 1
ATOM 716 C C . PRO A 1 94 ? -9.632 9.587 18.711 1.00 89.56 94 PRO A C 1
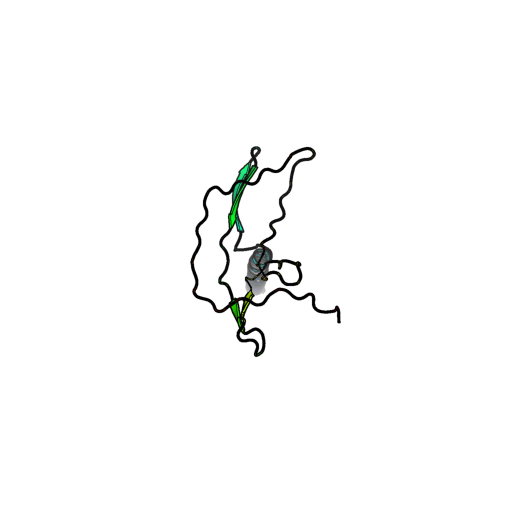ATOM 718 O O . PRO A 1 94 ? -8.507 10.007 18.417 1.00 89.56 94 PRO A O 1
ATOM 721 N N . PRO A 1 95 ? -10.601 10.423 19.127 1.00 94.25 95 PRO A N 1
ATOM 722 C CA . PRO A 1 95 ? -10.377 11.855 19.294 1.00 94.25 95 PRO A CA 1
ATOM 723 C C . PRO A 1 95 ? -9.216 12.143 20.252 1.00 94.25 95 PRO A C 1
ATOM 725 O O . PRO A 1 95 ? -9.149 11.584 21.344 1.00 94.25 95 PRO A O 1
ATOM 728 N N . GLY A 1 96 ? -8.305 13.029 19.845 1.00 94.56 96 GLY A N 1
ATOM 729 C CA . GLY A 1 96 ? -7.145 13.426 20.650 1.00 94.56 96 GLY A CA 1
ATOM 730 C C . GLY A 1 96 ? -6.001 12.406 20.702 1.00 94.56 96 GLY A C 1
ATOM 731 O O . GLY A 1 96 ? -4.981 12.694 21.325 1.00 94.56 96 GLY A O 1
ATOM 732 N N . ALA A 1 97 ? -6.128 11.245 20.053 1.00 90.56 97 ALA A N 1
ATOM 733 C CA . ALA A 1 97 ? -5.018 10.310 19.910 1.00 90.56 97 ALA A CA 1
ATOM 734 C C . ALA A 1 97 ? -4.018 10.786 18.839 1.00 90.56 97 ALA A C 1
ATOM 736 O O . ALA A 1 97 ? -4.388 11.453 17.871 1.00 90.56 97 ALA A O 1
ATOM 737 N N . THR A 1 98 ? -2.751 10.399 19.000 1.00 93.12 98 THR A N 1
ATOM 738 C CA . THR A 1 98 ? -1.686 10.624 18.012 1.00 93.12 98 THR A CA 1
ATOM 739 C C . THR A 1 98 ? -1.304 9.295 17.380 1.00 93.12 98 THR A C 1
ATOM 741 O O . THR A 1 98 ? -0.922 8.359 18.084 1.00 93.12 98 THR A O 1
ATOM 744 N N . ALA A 1 99 ? -1.364 9.210 16.053 1.00 91.56 99 ALA A N 1
ATOM 745 C CA . AL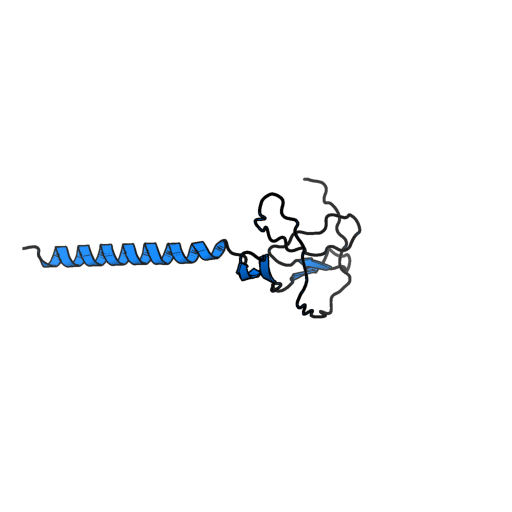A A 1 99 ? -0.952 8.014 15.333 1.00 91.56 99 ALA A CA 1
ATOM 746 C C . ALA A 1 99 ? 0.577 7.862 15.334 1.00 91.56 99 ALA A C 1
ATOM 748 O O . ALA A 1 99 ? 1.313 8.800 15.023 1.00 91.56 99 ALA A O 1
ATOM 749 N N . ARG A 1 100 ? 1.055 6.646 15.611 1.00 94.31 100 ARG A N 1
ATOM 750 C CA . ARG A 1 100 ? 2.439 6.232 15.363 1.00 94.31 100 ARG A CA 1
ATOM 751 C C . ARG A 1 100 ? 2.421 4.978 14.505 1.00 94.31 100 ARG A C 1
ATOM 753 O O . ARG A 1 100 ? 1.859 3.966 14.903 1.00 94.31 100 ARG A O 1
ATOM 760 N N . ILE A 1 101 ? 3.068 5.047 13.349 1.00 94.56 101 ILE A N 1
ATOM 761 C CA . ILE A 1 101 ? 3.210 3.907 12.442 1.00 94.56 101 ILE A CA 1
ATOM 762 C C . ILE A 1 101 ? 4.572 3.268 12.697 1.00 94.56 101 ILE A C 1
ATOM 764 O O . ILE A 1 101 ? 5.574 3.962 12.865 1.00 94.56 101 ILE A O 1
ATOM 768 N N . THR A 1 102 ? 4.619 1.943 12.781 1.00 96.06 102 THR A N 1
ATOM 769 C CA . THR A 1 102 ? 5.866 1.184 12.924 1.00 96.06 102 THR A CA 1
ATOM 770 C C . THR A 1 102 ? 5.820 -0.017 11.996 1.00 96.06 102 THR A C 1
ATOM 772 O O . THR A 1 102 ? 4.862 -0.783 12.020 1.00 96.06 102 THR A O 1
ATOM 775 N N . VAL A 1 103 ? 6.860 -0.175 11.181 1.00 95.94 103 VAL A N 1
ATOM 776 C CA . VAL A 1 103 ? 7.025 -1.347 10.319 1.00 95.94 103 VAL A CA 1
ATOM 777 C C . VAL A 1 103 ? 7.664 -2.450 11.155 1.00 95.94 103 VAL A C 1
ATOM 779 O O . VAL A 1 103 ? 8.811 -2.312 11.573 1.00 95.94 103 VAL A O 1
ATOM 782 N N . GLN A 1 104 ? 6.911 -3.513 11.437 1.00 95.31 104 GLN A N 1
ATOM 783 C CA . GLN A 1 104 ? 7.415 -4.658 12.205 1.00 95.31 104 GLN A CA 1
ATOM 784 C C . GLN A 1 104 ? 8.286 -5.567 11.333 1.00 95.31 104 GLN A C 1
ATOM 786 O O . GLN A 1 104 ? 9.407 -5.905 11.699 1.00 95.31 104 GLN A O 1
ATOM 791 N N . THR A 1 105 ? 7.772 -5.926 10.159 1.00 95.38 105 THR A N 1
ATOM 792 C CA . THR A 1 105 ? 8.433 -6.788 9.177 1.00 95.38 105 THR A CA 1
ATOM 793 C C . THR A 1 105 ? 8.204 -6.227 7.784 1.00 95.38 105 THR A C 1
ATOM 795 O O . THR A 1 105 ? 7.132 -5.696 7.496 1.00 95.38 105 THR A O 1
ATOM 798 N N . SER A 1 106 ? 9.203 -6.353 6.916 1.00 94.06 106 SER A N 1
ATOM 799 C CA . SER A 1 106 ? 9.097 -5.978 5.510 1.00 94.06 106 SER A CA 1
ATOM 800 C C . SER A 1 106 ? 9.873 -6.979 4.672 1.00 94.06 106 SER A C 1
ATOM 802 O O . SER A 1 106 ? 11.044 -7.246 4.943 1.00 94.06 106 SER A O 1
ATOM 804 N N . GLU A 1 107 ? 9.208 -7.521 3.662 1.00 92.62 107 GLU A N 1
ATOM 805 C CA . GLU A 1 107 ? 9.819 -8.347 2.634 1.00 92.62 107 GLU A CA 1
ATOM 806 C C . GLU A 1 107 ? 9.749 -7.581 1.318 1.00 92.62 107 GLU A C 1
ATOM 808 O O . GLU A 1 107 ? 8.741 -6.943 1.007 1.00 92.62 107 GLU A O 1
ATOM 813 N N . PHE A 1 108 ? 10.825 -7.631 0.540 1.00 86.62 108 PHE A N 1
ATOM 814 C CA . PHE A 1 108 ? 10.862 -7.024 -0.781 1.00 86.62 108 PHE A CA 1
ATOM 815 C C . PHE A 1 108 ? 11.423 -8.011 -1.793 1.00 86.62 108 PHE A C 1
ATOM 817 O O . PHE A 1 108 ? 12.273 -8.846 -1.481 1.00 86.62 108 PHE A O 1
ATOM 824 N N . GLN A 1 109 ? 10.948 -7.889 -3.026 1.00 80.31 109 GLN A N 1
ATOM 825 C CA . GLN A 1 109 ? 11.474 -8.627 -4.161 1.00 80.31 109 GLN A CA 1
ATOM 826 C C . GLN A 1 109 ? 12.141 -7.646 -5.114 1.00 80.31 109 GLN A C 1
ATOM 828 O O . GLN A 1 109 ? 11.583 -6.599 -5.443 1.00 80.31 109 GLN A O 1
ATOM 833 N N . ILE A 1 110 ? 13.346 -7.990 -5.560 1.00 80.81 110 ILE A N 1
ATOM 834 C CA . ILE A 1 110 ? 14.015 -7.258 -6.631 1.00 80.81 110 ILE A CA 1
ATOM 835 C C . ILE A 1 110 ? 13.513 -7.847 -7.942 1.00 80.81 110 ILE A C 1
ATOM 837 O O . ILE A 1 110 ? 13.821 -8.992 -8.271 1.00 80.81 110 ILE A O 1
ATOM 841 N N . GLN A 1 111 ? 12.751 -7.060 -8.691 1.00 72.19 111 GLN A N 1
ATOM 842 C CA . GLN A 1 111 ? 12.345 -7.425 -10.039 1.00 72.19 111 GLN A CA 1
ATOM 843 C C . GLN A 1 111 ? 13.232 -6.681 -11.043 1.00 72.19 111 GLN A C 1
ATOM 845 O O . GLN A 1 111 ? 13.428 -5.476 -10.894 1.00 72.19 111 GLN A O 1
ATOM 850 N N . PRO A 1 112 ? 13.801 -7.352 -12.056 1.00 70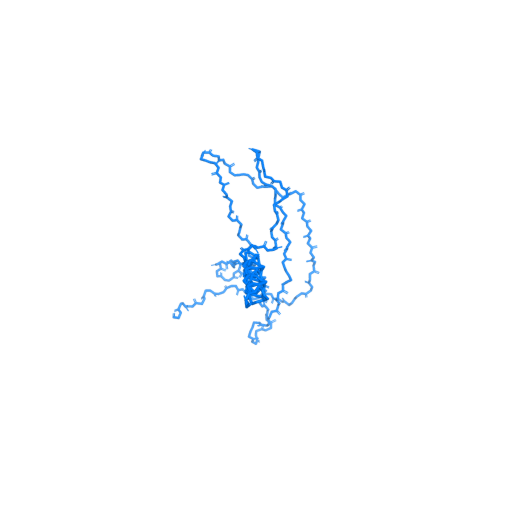.06 112 PRO A N 1
ATOM 851 C CA . PRO A 1 112 ? 14.489 -6.653 -13.129 1.00 70.06 112 PRO A CA 1
ATOM 852 C C . PRO A 1 112 ? 13.455 -5.909 -13.987 1.00 70.06 112 PRO A C 1
ATOM 854 O O . PRO A 1 112 ? 12.601 -6.532 -14.615 1.00 70.06 112 PRO A O 1
ATOM 857 N N . PHE A 1 113 ? 13.531 -4.580 -14.024 1.00 71.44 113 PHE A N 1
ATOM 858 C CA . PHE A 1 113 ? 12.717 -3.734 -14.900 1.00 71.44 113 PHE A CA 1
ATOM 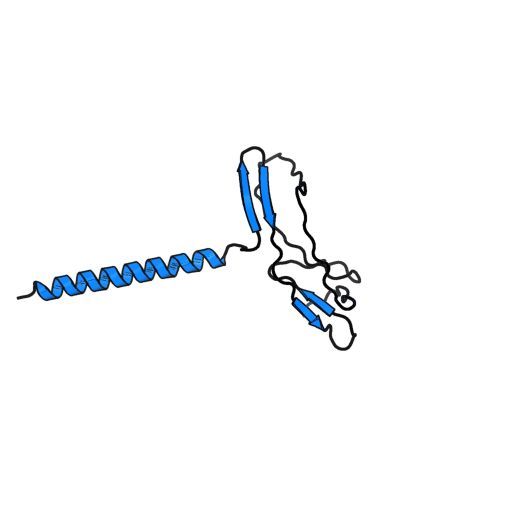859 C C . PHE A 1 113 ? 13.588 -2.701 -15.632 1.00 71.44 113 PHE A C 1
ATOM 861 O O . PHE A 1 113 ? 14.703 -2.388 -15.213 1.00 71.44 113 PHE A O 1
ATOM 868 N N . LYS A 1 114 ? 13.090 -2.208 -16.773 1.00 73.50 114 LYS A N 1
ATOM 869 C CA . LYS A 1 114 ? 13.685 -1.083 -17.517 1.00 73.50 114 LYS A CA 1
ATOM 870 C C . LYS A 1 114 ? 13.469 0.223 -16.751 1.00 73.50 114 LYS A C 1
ATOM 872 O O . LYS A 1 114 ? 12.608 0.276 -15.889 1.00 73.50 114 LYS A O 1
ATOM 877 N N . ALA A 1 115 ? 14.202 1.284 -17.082 1.00 83.31 115 ALA A N 1
ATOM 878 C CA . ALA A 1 115 ? 14.028 2.588 -16.437 1.00 83.31 115 ALA A CA 1
ATOM 879 C C . ALA A 1 115 ? 12.543 3.014 -16.372 1.00 83.31 115 ALA A C 1
ATOM 881 O O . ALA A 1 115 ? 11.820 2.931 -17.367 1.00 83.31 115 ALA A O 1
ATOM 882 N N . LEU A 1 116 ? 12.091 3.436 -15.188 1.00 86.25 116 LEU A N 1
ATOM 883 C CA . LEU A 1 116 ? 10.707 3.855 -14.975 1.00 86.25 116 LEU A CA 1
ATOM 884 C C . LEU A 1 116 ? 10.481 5.262 -15.521 1.00 86.25 116 LEU A C 1
ATOM 886 O O . LEU A 1 116 ? 11.339 6.137 -15.384 1.00 86.25 116 LEU A O 1
ATOM 890 N N . ALA A 1 117 ? 9.319 5.474 -16.131 1.00 85.12 117 ALA A N 1
ATOM 891 C CA . ALA A 1 117 ? 8.913 6.793 -16.576 1.00 85.12 117 ALA A CA 1
A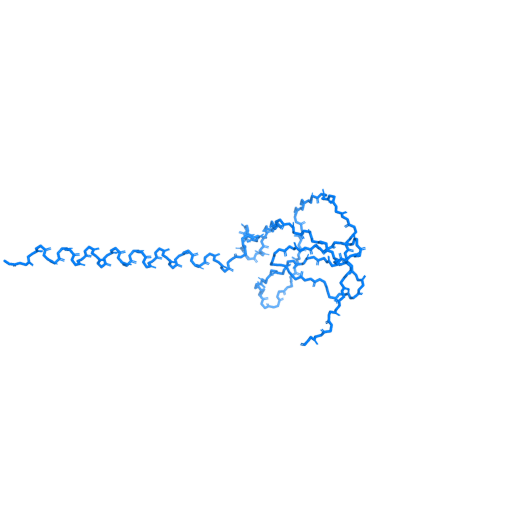TOM 892 C C . ALA A 1 117 ? 8.622 7.695 -15.364 1.00 85.12 117 ALA A C 1
ATOM 894 O O . ALA A 1 117 ? 8.046 7.235 -14.371 1.00 85.12 117 ALA A O 1
ATOM 895 N N . PRO A 1 118 ? 9.022 8.974 -15.414 1.00 83.69 118 PRO A N 1
ATOM 896 C CA . PRO A 1 118 ? 8.634 9.924 -14.391 1.00 83.69 118 PRO A CA 1
ATOM 897 C C . PRO A 1 118 ? 7.153 10.289 -14.526 1.00 83.69 118 PRO A C 1
ATOM 899 O O . PRO A 1 118 ? 6.564 10.226 -15.607 1.00 83.69 118 PRO A O 1
ATOM 902 N N . TYR A 1 119 ? 6.563 10.709 -13.414 1.00 79.00 119 TYR A N 1
ATOM 903 C CA . TYR A 1 119 ? 5.228 11.269 -13.385 1.00 79.00 119 TYR A CA 1
ATOM 904 C C . TYR A 1 119 ? 5.211 12.624 -14.101 1.00 79.00 119 TYR A C 1
ATOM 906 O O . TYR A 1 119 ? 6.009 13.524 -13.809 1.00 79.00 119 TYR A O 1
ATOM 914 N N . PHE A 1 120 ? 4.255 12.782 -15.011 1.00 70.69 120 PHE A N 1
ATOM 915 C CA . PHE A 1 120 ? 3.913 14.056 -15.625 1.00 70.69 120 PHE A CA 1
ATOM 916 C C . PHE A 1 120 ? 2.426 14.303 -15.408 1.00 70.69 120 PHE A C 1
ATOM 918 O O . PHE A 1 120 ? 1.591 13.517 -15.862 1.00 70.69 120 PHE A O 1
ATOM 925 N N . SER A 1 121 ? 2.087 15.407 -14.740 1.00 62.09 121 SER A N 1
ATOM 926 C CA . SER A 1 121 ? 0.709 15.877 -14.648 1.00 62.09 121 SER A CA 1
ATOM 927 C C . SER A 1 121 ? 0.150 16.043 -16.060 1.00 62.09 121 SER A C 1
ATOM 929 O O . SER A 1 121 ? 0.565 16.947 -16.791 1.00 62.09 121 SER A O 1
ATOM 931 N N . ARG A 1 122 ? -0.775 15.167 -16.459 1.00 57.84 122 ARG A N 1
ATOM 932 C CA . ARG A 1 122 ? -1.509 15.353 -17.710 1.00 57.84 122 ARG A CA 1
ATOM 933 C C . ARG A 1 122 ? -2.334 16.635 -17.567 1.00 57.84 122 ARG A C 1
ATOM 935 O O . ARG A 1 122 ? -2.957 16.812 -16.518 1.00 57.84 122 ARG A O 1
ATOM 942 N N . PRO A 1 123 ? -2.338 17.540 -18.561 1.00 48.84 123 PRO A N 1
ATOM 943 C CA . PRO A 1 123 ? -3.295 18.631 -18.549 1.00 48.84 123 PRO A CA 1
ATOM 944 C C . PRO A 1 123 ? -4.691 18.011 -18.473 1.00 48.84 123 PRO A C 1
ATOM 946 O O . PRO A 1 123 ? -4.985 17.083 -19.227 1.00 48.84 123 PRO A O 1
ATOM 949 N N . ASN A 1 124 ? -5.501 18.467 -17.514 1.00 45.59 124 ASN A N 1
ATOM 950 C CA . ASN A 1 124 ? -6.894 18.047 -17.402 1.00 45.59 124 ASN A CA 1
ATOM 951 C C . ASN A 1 124 ? -7.553 18.262 -18.772 1.00 45.59 124 ASN A C 1
ATOM 953 O O . ASN A 1 124 ? -7.551 19.391 -19.269 1.00 45.59 124 ASN A O 1
ATOM 957 N N . ALA A 1 125 ? -8.018 17.175 -19.388 1.00 39.38 125 ALA A N 1
ATOM 958 C CA . ALA A 1 125 ? -8.802 17.220 -20.617 1.00 39.38 125 ALA A CA 1
ATOM 959 C C . ALA A 1 125 ? -10.225 17.703 -20.321 1.00 39.38 125 ALA A C 1
ATOM 961 O O . ALA A 1 125 ? -10.749 17.337 -19.241 1.00 39.38 125 ALA A O 1
#

Secondary structure (DSSP, 8-state):
--SHHHHHHHHHHHHHHHHHHHHHHHHHGGGS-TTEEEEEEETTEEEEEE-PPPPEEEEETTTTEEEEE-TT-EE---TTSB--EE--------TT-----------------PPBPBP--PPP-

Radius of gyration: 24.58 Å; chains: 1; bounding box: 72×51×50 Å

Foldseek 3Di:
DDPVVVVVVVVVVVVVVVVVVVVVVVVVVVPDDPQKDFPDADPVGTDIHGHFDDWDWADDPPPQAIAIDTPQFDWDPDAPAFTDTHHDDDDDDDPPDDDDDDDPDDDDDDDDDTHHDGDDPDPDD